Protein 1G5T (pdb70)

CATH classification: 3.40.50.300

B-factor: mean 34.0, std 20.16, range [6.76, 100.0]

Foldseek 3Di:
DFAFEEEEAAPAPCFVVVLLVVVVVCLVVVAAEEEEAADDDPDDDPSCVVCVVSVYHYQYQDPVADLDPVCLVVNLVSSVVSVVVVLVLQADLRHQEYEYHQVQVCVVSVSDDVVVVVVSNVPGHGNYYYYYYHYPHDPVVVVRGDYYDYRYPPDDD

Nearest PDB structures (foldseek):
  1g5r-assembly1_A  TM=1.005E+00  e=3.017E-32  Salmonella enterica subsp. enterica serovar Typhimurium
  1g64-assembly1_B  TM=9.969E-01  e=6.965E-29  Salmonella enterica subsp. enterica serovar Typhimurium
  4hut-assembly1_B  TM=9.579E-01  e=4.907E-28  Salmonella enterica subsp. enterica serovar Typhimurium str. LT2
  4uxj-assembly2_E-3  TM=5.992E-01  e=1.569E-03  Leishmania major
  2b8t-assembly1_A  TM=5.884E-01  e=4.445E-03  Ureaplasma parvum

Secondary structure (DSSP, 8-state):
----EEEEESSSS-HHHHHHHHHHHHHHTT--EEEEESS--SS--HHHHHHGGGT-EEEE--TT----GGGHHHHHHHHHHHHHHHHHHTT-TT-SEEEEETHHHHHHTTSS-HHHHHHHHHTS-TT-EEEEE-SS--HHHHHH-SEEEE---S---

Organism: Salmonella typhimurium (strain LT2 / SGSC1412 / ATCC 700720) (NCBI:txid99287)

Radius of gyration: 14.84 Å; Cα contacts (8 Å, |Δi|>4): 292; chains: 1; bounding box: 34×36×36 Å

Structure (mmCIF, N/CA/C/O backbone):
data_1G5T
#
_entry.id   1G5T
#
_cell.length_a   49.500
_cell.length_b   49.500
_cell.length_c   249.700
_cell.angle_alpha   90.00
_cell.angle_beta   90.00
_cell.angle_gamma   120.00
#
_symmetry.space_group_name_H-M   'P 65 2 2'
#
loop_
_entity.id
_entity.type
_entity.pdbx_description
1 polymer 'COB(I)ALAMIN ADENOSYLTRANSFERASE'
2 non-polymer 'MAGNESIUM ION'
3 non-polymer "ADENOSINE-5'-TRIPHOSPHATE"
4 water water
#
loop_
_atom_site.group_PDB
_atom_site.id
_atom_site.type_symbol
_atom_site.label_atom_id
_atom_site.label_alt_id
_atom_site.label_comp_id
_atom_site.label_asym_id
_atom_site.label_entity_id
_atom_site.label_seq_id
_atom_site.pdbx_PDB_ins_code
_atom_site.Cartn_x
_atom_site.Cartn_y
_atom_site.Cartn_z
_atom_site.occupancy
_atom_site.B_iso_or_equiv
_atom_site.auth_seq_id
_atom_site.auth_comp_id
_atom_site.auth_asym_id
_atom_site.auth_atom_id
_atom_site.pdbx_PDB_model_num
ATOM 1 N N . GLU A 1 27 ? 21.905 3.255 21.337 1.00 67.17 27 GLU A N 1
ATOM 2 C CA . GLU A 1 27 ? 23.292 3.187 20.902 1.00 51.14 27 GLU A CA 1
ATOM 3 C C . GLU A 1 27 ? 23.849 4.570 20.659 1.00 25.22 27 GLU A C 1
ATOM 4 O O . GLU A 1 27 ? 23.103 5.541 20.492 1.00 64.36 27 GLU A O 1
ATOM 10 N N . ARG A 1 28 ? 25.174 4.684 20.669 1.00 36.10 28 ARG A N 1
ATOM 11 C CA . ARG A 1 28 ? 25.758 5.985 20.433 1.00 40.55 28 ARG A CA 1
ATOM 12 C C . ARG A 1 28 ? 25.896 6.104 18.917 1.00 34.33 28 ARG A C 1
ATOM 13 O O . ARG A 1 28 ? 26.354 5.160 18.259 1.00 26.55 28 ARG A O 1
ATOM 21 N N . GLY A 1 29 ? 25.481 7.235 18.376 1.00 24.74 29 GLY A N 1
ATOM 22 C CA . GLY A 1 29 ? 25.587 7.435 16.948 1.00 23.66 29 GLY A CA 1
ATOM 23 C C . GLY A 1 29 ? 27.047 7.633 16.573 1.00 23.96 29 GLY A C 1
ATOM 24 O O . GLY A 1 29 ? 27.808 8.213 17.300 1.00 22.83 29 GLY A O 1
ATOM 25 N N . ILE A 1 30 ? 27.459 7.140 15.428 1.00 19.79 30 ILE A N 1
ATOM 26 C CA . ILE A 1 30 ? 28.839 7.325 15.013 1.00 19.28 30 ILE A CA 1
ATOM 27 C C . ILE A 1 30 ? 28.832 8.005 13.649 1.00 21.56 30 ILE A C 1
ATOM 28 O O . ILE A 1 30 ? 27.780 8.212 13.043 1.00 24.36 30 ILE A O 1
ATOM 33 N N . ILE A 1 31 ? 30.029 8.327 13.220 1.00 16.87 31 ILE A N 1
ATOM 34 C CA . ILE A 1 31 ? 30.279 8.961 11.918 1.00 14.23 31 ILE A CA 1
ATOM 35 C C . ILE A 1 31 ? 31.072 7.965 11.090 1.00 27.38 31 ILE A C 1
ATOM 36 O O . ILE A 1 31 ? 32.192 7.541 11.464 1.00 26.09 31 ILE A O 1
ATOM 41 N N . ILE A 1 32 ? 30.445 7.625 9.961 1.00 27.14 32 ILE A N 1
ATOM 42 C CA . ILE A 1 32 ? 30.959 6.706 8.983 1.00 23.91 32 ILE A CA 1
ATOM 43 C C . ILE A 1 32 ? 31.297 7.485 7.693 1.00 25.38 32 ILE A C 1
ATOM 44 O O . ILE A 1 32 ? 30.495 8.314 7.229 1.00 23.69 32 ILE A O 1
ATOM 49 N N . VAL A 1 33 ? 32.484 7.191 7.141 1.00 20.99 33 VAL A N 1
ATOM 50 C CA . VAL A 1 33 ? 32.978 7.782 5.928 1.00 20.22 33 VAL A CA 1
ATOM 51 C C . VAL A 1 33 ? 33.334 6.730 4.897 1.00 14.74 33 VAL A C 1
ATOM 52 O O . VAL A 1 33 ? 34.160 5.838 5.150 1.00 25.67 33 VAL A O 1
ATOM 56 N N . PHE A 1 34 ? 32.729 6.856 3.708 1.00 28.50 34 PHE A N 1
ATOM 57 C CA . PHE A 1 34 ? 33.013 5.945 2.608 1.00 17.70 34 PHE A CA 1
ATOM 58 C C . PHE A 1 34 ? 33.715 6.833 1.604 1.00 26.74 34 PHE A C 1
ATOM 59 O O . PHE A 1 34 ? 33.086 7.733 1.024 1.00 19.95 34 PHE A O 1
ATOM 67 N N . THR A 1 35 ? 34.998 6.618 1.425 1.00 17.41 35 THR A N 1
ATOM 68 C CA . THR A 1 35 ? 35.799 7.428 0.490 1.00 32.46 35 THR A CA 1
ATOM 69 C C . THR A 1 35 ? 36.594 6.457 -0.364 1.00 33.53 35 THR A C 1
ATOM 70 O O . THR A 1 35 ? 36.296 5.275 -0.332 1.00 20.44 35 THR A O 1
ATOM 74 N N . GLY A 1 36 ? 37.587 6.944 -1.105 1.00 21.39 36 GLY A N 1
ATOM 75 C CA . GLY A 1 36 ? 38.403 6.096 -1.956 1.00 20.49 36 GLY A CA 1
ATOM 76 C C . GLY A 1 36 ? 37.954 6.244 -3.384 1.00 24.55 36 GLY A C 1
ATOM 77 O O . GLY A 1 36 ? 36.849 6.715 -3.617 1.00 25.41 36 GLY A O 1
ATOM 78 N N . ASN A 1 37 ? 38.787 5.849 -4.339 1.00 24.58 37 ASN A N 1
ATOM 79 C CA . ASN A 1 37 ? 38.400 5.961 -5.754 1.00 26.52 37 ASN A CA 1
ATOM 80 C C . ASN A 1 37 ? 37.589 4.792 -6.304 1.00 32.99 37 ASN A C 1
ATOM 81 O O . ASN A 1 37 ? 37.067 4.860 -7.416 1.00 24.41 37 ASN A O 1
ATOM 86 N N . GLY A 1 38 ? 37.476 3.731 -5.515 1.00 27.40 38 GLY A N 1
ATOM 87 C CA . GLY A 1 38 ? 36.727 2.558 -5.931 1.00 32.25 38 GLY A CA 1
ATOM 88 C C . GLY A 1 38 ? 35.221 2.763 -5.885 1.00 27.12 38 GLY A C 1
ATOM 89 O O . GLY A 1 38 ? 34.686 3.603 -5.1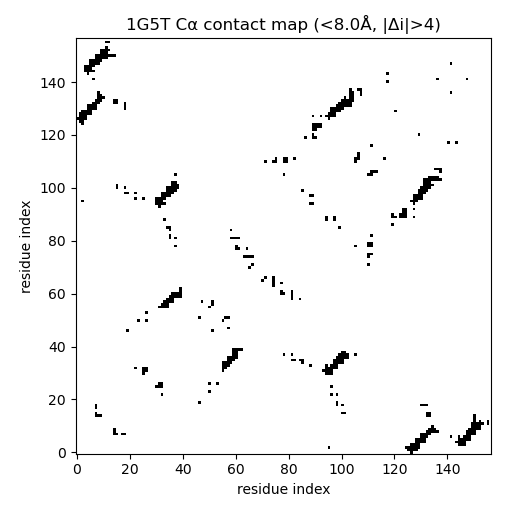29 1.00 25.86 38 GLY A O 1
ATOM 90 N N . LYS A 1 39 ? 34.499 1.984 -6.707 1.00 29.02 39 LYS A N 1
ATOM 91 C CA . LYS A 1 39 ? 33.061 2.138 -6.705 1.00 19.69 39 LYS A CA 1
ATOM 92 C C . LYS A 1 39 ? 32.393 1.500 -5.492 1.00 26.59 39 LYS A C 1
ATOM 93 O O . LYS A 1 39 ? 32.842 0.457 -5.005 1.00 22.55 39 LYS A O 1
ATOM 99 N N . GLY A 1 40 ? 31.302 2.141 -5.026 1.00 20.17 40 GLY A N 1
ATOM 100 C CA . GLY A 1 40 ? 30.550 1.599 -3.895 1.00 21.46 40 GLY A CA 1
ATOM 101 C C . GLY A 1 40 ? 30.335 2.539 -2.733 1.00 28.63 40 GLY A C 1
ATOM 102 O O . GLY A 1 40 ? 29.757 2.138 -1.733 1.00 26.56 40 GLY A O 1
ATOM 103 N N . LYS A 1 41 ? 30.783 3.789 -2.839 1.00 24.04 41 LYS A N 1
ATOM 104 C CA . LYS A 1 41 ? 30.621 4.740 -1.721 1.00 23.13 41 LYS A CA 1
ATOM 105 C C . LYS A 1 41 ? 29.197 5.131 -1.458 1.00 24.47 41 LYS A C 1
ATOM 106 O O . LYS A 1 41 ? 28.690 4.984 -0.346 1.00 17.59 41 LYS A O 1
ATOM 112 N N . THR A 1 42 ? 28.552 5.619 -2.508 1.00 16.02 42 THR A N 1
ATOM 113 C CA . THR A 1 42 ? 27.184 6.044 -2.390 1.00 18.41 42 THR A CA 1
ATOM 114 C C . THR A 1 42 ? 26.327 4.838 -2.144 1.00 29.16 42 THR A C 1
ATOM 115 O O . THR A 1 42 ? 25.336 4.904 -1.382 1.00 19.47 42 THR A O 1
ATOM 119 N N . THR A 1 43 ? 26.703 3.738 -2.810 1.00 20.83 43 THR A N 1
ATOM 120 C CA . THR A 1 43 ? 25.903 2.525 -2.636 1.00 17.56 43 THR A CA 1
ATOM 121 C C . THR A 1 43 ? 26.032 2.019 -1.207 1.00 15.84 43 THR A C 1
ATOM 122 O O . THR A 1 43 ? 25.021 1.592 -0.642 1.00 25.02 43 THR A O 1
ATOM 126 N N . ALA A 1 44 ? 27.246 2.069 -0.631 1.00 14.54 44 ALA A N 1
ATOM 127 C CA . ALA A 1 44 ? 27.359 1.592 0.749 1.00 14.25 44 ALA A CA 1
ATOM 128 C C . ALA A 1 44 ? 26.486 2.417 1.658 1.00 21.88 44 ALA A C 1
ATOM 129 O O . ALA A 1 44 ? 25.752 1.931 2.477 1.00 23.14 44 ALA A O 1
ATOM 131 N N . ALA A 1 45 ? 26.545 3.710 1.486 1.00 20.37 45 ALA A N 1
ATOM 132 C CA . ALA A 1 45 ? 25.731 4.606 2.287 1.00 19.25 45 ALA A CA 1
ATOM 133 C C . ALA A 1 45 ? 24.249 4.319 2.173 1.00 24.15 45 ALA A C 1
ATOM 134 O O . ALA A 1 45 ? 23.495 4.236 3.162 1.00 16.54 45 ALA A O 1
ATOM 136 N N . PHE A 1 46 ? 23.772 4.162 0.944 1.00 13.70 46 PHE A N 1
ATOM 137 C CA . PHE A 1 46 ? 22.357 3.874 0.865 1.00 14.44 46 PHE A CA 1
ATOM 138 C C . PHE A 1 46 ? 22.037 2.422 1.300 1.00 13.50 46 PHE A C 1
ATOM 139 O O . PHE A 1 46 ? 20.895 2.099 1.648 1.00 21.04 46 PHE A O 1
ATOM 147 N N . GLY A 1 47 ? 23.019 1.530 1.291 1.00 20.72 47 GLY A N 1
ATOM 148 C CA . GLY A 1 47 ? 22.690 0.177 1.722 1.00 14.21 47 GLY A CA 1
ATOM 149 C C . GLY A 1 47 ? 22.517 0.309 3.254 1.00 17.04 47 GLY A C 1
ATOM 150 O O . GLY A 1 47 ? 21.706 -0.334 3.932 1.00 15.15 47 GLY A O 1
ATOM 151 N N . THR A 1 48 ? 23.316 1.202 3.825 1.00 17.29 48 THR A N 1
ATOM 152 C CA . THR A 1 48 ? 23.203 1.431 5.293 1.00 25.07 48 THR A CA 1
ATOM 153 C C . THR A 1 48 ? 21.869 2.040 5.693 1.00 14.50 48 THR A C 1
ATOM 154 O O . THR A 1 48 ? 21.257 1.598 6.662 1.00 19.04 48 THR A O 1
ATOM 158 N N . ALA A 1 49 ? 21.437 3.057 4.904 1.00 1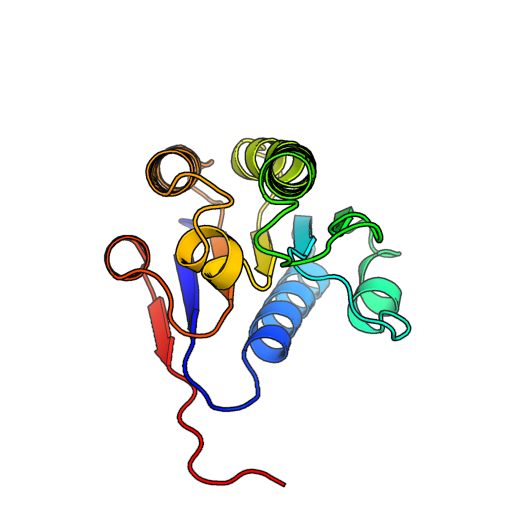7.22 49 ALA A N 1
ATOM 159 C CA . ALA A 1 49 ? 20.169 3.740 5.102 1.00 13.37 49 ALA A CA 1
ATOM 160 C C . ALA A 1 49 ? 19.062 2.742 4.924 1.00 18.77 49 ALA A C 1
ATOM 161 O O . ALA A 1 49 ? 18.101 2.765 5.662 1.00 20.58 49 ALA A O 1
ATOM 163 N N . ALA A 1 50 ? 19.160 1.853 3.926 1.00 15.02 50 ALA A N 1
ATOM 164 C CA . ALA A 1 50 ? 18.097 0.864 3.708 1.00 17.24 50 ALA A CA 1
ATOM 165 C C . ALA A 1 50 ? 17.902 -0.066 4.937 1.00 21.52 50 ALA A C 1
ATOM 166 O O . ALA A 1 50 ? 16.779 -0.375 5.406 1.00 21.30 50 ALA A O 1
ATOM 168 N N . ARG A 1 51 ? 19.050 -0.518 5.457 1.00 18.49 51 ARG A N 1
ATOM 169 C CA . ARG A 1 51 ? 19.118 -1.382 6.623 1.00 26.57 51 ARG A CA 1
ATOM 170 C C . ARG A 1 51 ? 18.369 -0.689 7.783 1.00 26.86 51 ARG A C 1
ATOM 171 O O . ARG A 1 51 ? 17.492 -1.266 8.432 1.00 21.32 51 ARG A O 1
ATOM 179 N N . ALA A 1 52 ? 18.751 0.596 8.015 1.00 23.46 52 ALA A N 1
ATOM 180 C CA . ALA A 1 52 ? 18.181 1.438 9.055 1.00 19.99 52 ALA A CA 1
ATOM 181 C C . ALA A 1 52 ? 16.660 1.557 8.859 1.00 27.73 52 ALA A C 1
ATOM 182 O O . ALA A 1 52 ? 15.840 1.407 9.798 1.00 23.46 52 ALA A O 1
ATOM 184 N N . VAL A 1 53 ? 16.246 1.824 7.589 1.00 19.25 53 VAL A N 1
ATOM 185 C CA . VAL A 1 53 ? 14.828 1.942 7.325 1.00 16.18 53 VAL A CA 1
ATOM 186 C C . VAL A 1 53 ? 14.133 0.603 7.572 1.00 32.61 53 VAL A C 1
ATOM 187 O O . VAL A 1 53 ? 13.053 0.517 8.173 1.00 21.07 53 VAL A O 1
ATOM 191 N N . GLY A 1 54 ? 14.778 -0.459 7.091 1.00 28.52 54 GLY A N 1
ATOM 192 C CA . GLY A 1 54 ? 14.184 -1.771 7.265 1.00 17.42 54 GLY A CA 1
ATOM 193 C C . GLY A 1 54 ? 13.983 -2.064 8.717 1.00 27.29 54 GLY A C 1
ATOM 194 O O . GLY A 1 54 ? 13.117 -2.857 9.047 1.00 32.07 54 GLY A O 1
ATOM 195 N N . HIS A 1 55 ? 14.799 -1.408 9.548 1.00 18.69 55 HIS A N 1
ATOM 196 C CA . HIS A 1 55 ? 14.718 -1.580 11.003 1.00 28.86 55 HIS A CA 1
ATOM 197 C C . HIS A 1 55 ? 13.817 -0.576 11.710 1.00 43.65 55 HIS A C 1
ATOM 198 O O . HIS A 1 55 ? 13.875 -0.504 12.929 1.00 39.61 55 HIS A O 1
ATOM 205 N N . GLY A 1 56 ? 13.004 0.209 11.002 1.00 30.36 56 GLY A N 1
ATOM 206 C CA . GLY A 1 56 ? 12.131 1.159 11.689 1.00 22.00 56 GLY A CA 1
ATOM 207 C C . GLY A 1 56 ? 12.767 2.470 12.164 1.00 32.60 56 GLY A C 1
ATOM 208 O O . GLY A 1 56 ? 12.113 3.259 12.834 1.00 30.24 56 GLY A O 1
ATOM 209 N N . LYS A 1 57 ? 14.022 2.722 11.811 1.00 27.61 57 LYS A N 1
ATOM 210 C CA . LYS A 1 57 ? 14.702 3.946 12.214 1.00 22.14 57 LYS A CA 1
ATOM 211 C C . LYS A 1 57 ? 14.334 5.099 11.304 1.00 34.71 57 LYS A C 1
ATOM 212 O O . LYS A 1 57 ? 13.852 4.803 10.215 1.00 21.58 57 LYS A O 1
ATOM 218 N N . ASN A 1 58 ? 14.554 6.380 11.721 1.00 16.82 58 ASN A N 1
ATOM 219 C CA . ASN A 1 58 ? 14.251 7.559 10.881 1.00 15.93 58 ASN A CA 1
ATOM 220 C C . ASN A 1 58 ? 15.555 8.038 10.267 1.00 20.17 58 ASN A C 1
ATOM 221 O O . ASN A 1 58 ? 16.564 8.166 10.969 1.00 26.34 58 ASN A O 1
ATOM 226 N N . VAL A 1 59 ? 15.534 8.275 8.945 1.00 21.73 59 VAL A N 1
ATOM 227 C CA . VAL A 1 59 ? 16.716 8.680 8.183 1.00 22.05 59 VAL A CA 1
ATOM 228 C C . VAL A 1 59 ? 16.413 9.879 7.335 1.00 16.95 59 VAL A C 1
ATOM 229 O O . VAL A 1 59 ? 15.294 10.044 6.856 1.00 23.41 59 VAL A O 1
ATOM 233 N N . GLY A 1 60 ? 17.427 10.689 7.135 1.00 13.88 60 GLY A N 1
ATOM 234 C CA . GLY A 1 60 ? 17.254 11.866 6.307 1.00 10.44 60 GLY A CA 1
ATOM 235 C C . GLY A 1 60 ? 18.463 11.869 5.373 1.00 17.72 60 GLY A C 1
ATOM 236 O O . GLY A 1 60 ? 19.585 11.426 5.753 1.00 17.86 60 GLY A O 1
ATOM 237 N N . VAL A 1 61 ? 18.250 12.364 4.149 1.00 18.38 61 VAL A N 1
ATOM 238 C CA . VAL A 1 61 ? 19.357 12.379 3.192 1.00 18.83 61 VAL A CA 1
ATOM 239 C C . VAL A 1 61 ? 19.535 13.691 2.437 1.00 17.71 61 VAL A C 1
ATOM 240 O O . VAL A 1 61 ? 18.587 14.359 2.006 1.00 34.56 61 VAL A O 1
ATOM 244 N N . VAL A 1 62 ? 20.786 14.003 2.266 1.00 21.77 62 VAL A N 1
ATOM 245 C CA . VAL A 1 62 ? 21.192 15.151 1.527 1.00 17.57 62 VAL A CA 1
ATOM 246 C C . VAL A 1 62 ? 22.194 14.658 0.455 1.00 20.48 62 VAL A C 1
ATOM 247 O O . VAL A 1 62 ? 23.207 14.003 0.761 1.00 18.83 62 VAL A O 1
ATOM 251 N N . GLN A 1 63 ? 21.896 14.969 -0.821 1.00 22.71 63 GLN A N 1
ATOM 252 C CA . GLN A 1 63 ? 22.755 14.626 -1.944 1.00 15.64 63 GLN A CA 1
ATOM 253 C C . GLN A 1 63 ? 23.269 15.957 -2.523 1.00 12.80 63 GLN A C 1
ATOM 254 O O . GLN A 1 63 ? 22.510 16.762 -3.076 1.00 20.05 63 GLN A O 1
ATOM 260 N N . PHE A 1 64 ? 24.569 16.166 -2.331 1.00 19.13 64 PHE A N 1
ATOM 261 C CA . PHE A 1 64 ? 25.287 17.348 -2.759 1.00 18.41 64 PHE A CA 1
ATOM 262 C C . PHE A 1 64 ? 25.548 17.438 -4.231 1.00 40.58 64 PHE A C 1
ATOM 263 O O . PHE A 1 64 ? 26.013 18.468 -4.678 1.00 20.87 64 PHE A O 1
ATOM 271 N N . ILE A 1 65 ? 25.249 16.362 -4.962 1.00 26.31 65 ILE A N 1
ATOM 272 C CA . ILE A 1 65 ? 25.446 16.348 -6.373 1.00 23.89 65 ILE A CA 1
ATOM 273 C C . ILE A 1 65 ? 24.234 15.764 -7.014 1.00 21.42 65 ILE A C 1
ATOM 274 O O . ILE A 1 65 ? 23.796 14.681 -6.636 1.00 26.36 65 ILE A O 1
ATOM 279 N N . LYS A 1 66 ? 23.712 16.533 -7.970 1.00 27.66 66 LYS A N 1
ATOM 280 C CA . LYS A 1 66 ? 22.522 16.157 -8.733 1.00 48.57 66 LYS A CA 1
ATOM 281 C C . LYS A 1 66 ? 22.894 15.320 -9.963 1.00 25.34 66 LYS A C 1
ATOM 282 O O . LYS A 1 66 ? 23.752 15.736 -10.733 1.00 38.51 66 LYS A O 1
ATOM 288 N N . GLY A 1 67 ? 22.280 14.144 -10.140 1.00 42.60 67 GLY A N 1
ATOM 289 C CA . GLY A 1 67 ? 22.581 13.291 -11.293 1.00 39.31 67 GLY A CA 1
ATOM 290 C C . GLY A 1 67 ? 21.649 13.570 -12.469 1.00 57.54 67 GLY A C 1
ATOM 291 O O . GLY A 1 67 ? 20.537 14.072 -12.305 1.00 53.17 67 GLY A O 1
ATOM 292 N N . THR A 1 68 ? 22.054 13.259 -13.688 1.00 100.00 68 THR A N 1
ATOM 293 C CA . THR A 1 68 ? 21.115 13.537 -14.759 1.00 59.01 68 THR A CA 1
ATOM 294 C C . THR A 1 68 ? 20.120 12.402 -14.811 1.00 76.33 68 THR A C 1
ATOM 295 O O . THR A 1 68 ? 19.134 12.452 -15.544 1.00 100.00 68 THR A O 1
ATOM 299 N N . TRP A 1 69 ? 20.377 11.359 -14.043 1.00 61.71 69 TRP A N 1
ATOM 300 C CA . TRP A 1 69 ? 19.464 10.255 -14.103 1.00 69.30 69 TRP A CA 1
ATOM 301 C C . TRP A 1 69 ? 18.442 10.150 -12.984 1.00 56.83 69 TRP A C 1
ATOM 302 O O . TRP A 1 69 ? 18.615 10.756 -11.925 1.00 100.00 69 TRP A O 1
ATOM 313 N N . PRO A 1 70 ? 17.375 9.359 -13.252 1.00 70.49 70 PRO A N 1
ATOM 314 C CA . PRO A 1 70 ? 16.279 9.086 -12.311 1.00 55.22 70 PRO A CA 1
ATOM 315 C C . PRO A 1 70 ? 16.894 8.444 -11.045 1.00 43.06 70 PRO A C 1
ATOM 316 O O . PRO A 1 70 ? 17.744 7.543 -11.139 1.00 33.40 70 PRO A O 1
ATOM 320 N N . ASN A 1 71 ? 16.477 8.921 -9.861 1.00 41.82 71 ASN A N 1
ATOM 321 C CA . ASN A 1 71 ? 16.957 8.488 -8.541 1.00 29.03 71 ASN A CA 1
ATOM 322 C C . ASN A 1 71 ? 16.319 7.237 -7.966 1.00 12.03 71 ASN A C 1
ATOM 323 O O . ASN A 1 71 ? 15.270 7.288 -7.322 1.00 24.29 71 ASN A O 1
ATOM 328 N N . GLY A 1 72 ? 16.975 6.104 -8.242 1.00 22.67 72 GLY A N 1
ATOM 329 C CA . GLY A 1 72 ? 16.482 4.829 -7.788 1.00 24.34 72 GLY A CA 1
ATOM 330 C C . GLY A 1 72 ? 16.361 4.769 -6.267 1.00 17.73 72 GLY A C 1
ATOM 331 O O . GLY A 1 72 ? 15.325 4.363 -5.733 1.00 23.63 72 GLY A O 1
ATOM 332 N N . GLU A 1 73 ? 17.447 5.166 -5.583 1.00 21.56 73 GLU A N 1
ATOM 333 C CA . GLU A 1 73 ? 17.497 5.174 -4.095 1.00 22.32 73 GLU A CA 1
ATOM 334 C C . GLU A 1 73 ? 16.351 5.963 -3.563 1.00 16.44 73 GLU A C 1
ATOM 335 O O . GLU A 1 73 ? 15.592 5.516 -2.696 1.00 32.91 73 GLU A O 1
ATOM 341 N N . ARG A 1 74 ? 16.217 7.164 -4.117 1.00 20.12 74 ARG A N 1
ATOM 342 C CA . ARG A 1 74 ? 15.140 8.007 -3.685 1.00 15.28 74 ARG A CA 1
ATOM 343 C C . ARG A 1 74 ? 13.780 7.360 -3.979 1.00 21.34 74 ARG A C 1
ATOM 344 O O . ARG A 1 74 ? 12.847 7.371 -3.151 1.00 22.77 74 ARG A O 1
ATOM 352 N N . ASN A 1 75 ? 13.670 6.763 -5.175 1.00 21.56 75 ASN A N 1
ATOM 353 C CA . ASN A 1 75 ? 12.420 6.112 -5.508 1.00 19.13 75 ASN A CA 1
ATOM 354 C C . ASN A 1 75 ? 12.049 5.068 -4.489 1.00 21.38 75 ASN A C 1
ATOM 355 O O . ASN A 1 75 ? 10.866 4.875 -4.074 1.00 28.03 75 ASN A O 1
ATOM 360 N N . LEU A 1 76 ? 13.077 4.372 -4.087 1.00 15.28 76 LEU A N 1
ATOM 361 C CA . LEU A 1 76 ? 12.834 3.323 -3.100 1.00 24.08 76 LEU A CA 1
ATOM 362 C C . LEU A 1 76 ? 12.506 3.785 -1.649 1.00 35.32 76 LEU A C 1
ATOM 363 O O . LEU A 1 76 ? 11.507 3.388 -1.004 1.00 28.88 76 LEU A O 1
ATOM 368 N N . LEU A 1 77 ? 13.396 4.627 -1.139 1.00 24.20 77 LEU A N 1
ATOM 369 C CA . LEU A 1 77 ? 13.338 5.149 0.202 1.00 18.52 77 LEU A CA 1
ATOM 370 C C . LEU A 1 77 ? 12.350 6.220 0.504 1.00 31.58 77 LEU A C 1
ATOM 371 O O . LEU A 1 77 ? 11.652 6.110 1.521 1.00 26.74 77 LEU A O 1
ATOM 376 N N . GLU A 1 78 ? 12.329 7.227 -0.377 1.00 25.68 78 GLU A N 1
ATOM 377 C CA . GLU A 1 78 ? 11.435 8.354 -0.182 1.00 25.17 78 GLU A CA 1
ATOM 378 C C . GLU A 1 78 ? 10.027 7.986 0.290 1.00 21.44 78 GLU A C 1
ATOM 379 O O . GLU A 1 78 ? 9.542 8.522 1.280 1.00 20.68 78 GLU A O 1
ATOM 385 N N . PRO A 1 79 ? 9.371 7.039 -0.378 1.00 21.59 79 PRO A N 1
ATOM 386 C CA . PRO A 1 79 ? 8.040 6.662 0.037 1.00 21.96 79 PRO A CA 1
ATOM 387 C C . PRO A 1 79 ? 7.989 6.052 1.431 1.00 39.39 79 PRO A C 1
ATOM 388 O O . PRO A 1 79 ? 6.933 5.813 1.979 1.00 30.59 79 PRO A O 1
ATOM 392 N N . HIS A 1 80 ? 9.139 5.808 2.035 1.00 23.96 80 HIS A N 1
ATOM 393 C CA . HIS A 1 80 ? 9.091 5.265 3.372 1.00 17.46 80 HIS A CA 1
ATOM 394 C C . HIS A 1 80 ? 9.166 6.387 4.352 1.00 38.95 80 HIS A C 1
ATOM 395 O O . HIS A 1 80 ? 9.338 6.151 5.509 1.00 38.02 80 HIS A O 1
ATOM 402 N N . GLY A 1 81 ? 9.062 7.606 3.897 1.00 30.25 81 GLY A N 1
ATOM 403 C CA . GLY A 1 81 ? 9.126 8.711 4.804 1.00 17.31 81 GLY A CA 1
ATOM 404 C C . GLY A 1 81 ? 10.521 9.241 4.899 1.00 25.34 81 GLY A C 1
ATOM 405 O O . GLY A 1 81 ? 10.810 10.061 5.754 1.00 32.15 81 GLY A O 1
ATOM 406 N N . VAL A 1 82 ? 11.425 8.798 4.036 1.00 20.11 82 VAL A N 1
ATOM 407 C CA . VAL A 1 82 ? 12.757 9.350 4.192 1.00 12.58 82 VAL A CA 1
ATOM 408 C C . VAL A 1 82 ? 12.948 10.695 3.552 1.00 23.65 82 VAL A C 1
ATOM 409 O O . VAL A 1 82 ? 12.797 10.827 2.351 1.00 19.48 82 VAL A O 1
ATOM 413 N N . GLU A 1 83 ? 13.313 11.703 4.301 1.00 17.40 83 GLU A N 1
ATOM 414 C CA . GLU A 1 83 ? 13.497 12.954 3.623 1.00 18.88 83 GLU A CA 1
ATOM 415 C C . GLU A 1 83 ? 14.767 13.003 2.735 1.00 21.02 83 GLU A C 1
ATOM 416 O O . GLU A 1 83 ? 15.883 12.627 3.127 1.00 22.03 83 GLU A O 1
ATOM 422 N N . PHE A 1 84 ? 14.605 13.524 1.487 1.00 20.09 84 PHE A N 1
ATOM 423 C CA . PHE A 1 84 ? 15.705 13.666 0.552 1.00 16.11 84 PHE A CA 1
ATOM 424 C C . PHE A 1 84 ? 15.838 15.135 0.201 1.00 23.91 84 PHE A C 1
ATOM 425 O O . PHE A 1 84 ? 14.804 15.781 -0.086 1.00 23.26 84 PHE A O 1
ATOM 433 N N . GLN A 1 85 ? 17.064 15.622 0.204 1.00 28.15 85 GLN A N 1
ATOM 434 C CA . GLN A 1 85 ? 17.382 17.012 -0.132 1.00 32.90 85 GLN A CA 1
ATOM 435 C C . GLN A 1 85 ? 18.465 16.941 -1.204 1.00 25.32 85 GLN A C 1
ATOM 436 O O . GLN A 1 85 ? 19.557 16.473 -0.941 1.00 26.31 85 GLN A O 1
ATOM 442 N N . VAL A 1 86 ? 18.161 17.376 -2.415 1.00 18.14 86 VAL A N 1
ATOM 443 C CA . VAL A 1 86 ? 19.134 17.327 -3.520 1.00 23.55 86 VAL A CA 1
ATOM 444 C C . VAL A 1 86 ? 19.599 18.701 -3.968 1.00 27.42 86 VAL A C 1
ATOM 445 O O . VAL A 1 86 ? 18.833 19.616 -3.982 1.00 19.05 86 VAL A O 1
ATOM 449 N N . MET A 1 87 ? 20.856 18.849 -4.339 1.00 20.86 87 MET A N 1
ATOM 450 C CA . MET A 1 87 ? 21.386 20.129 -4.812 1.00 31.58 87 MET A CA 1
ATOM 451 C C . MET A 1 87 ? 20.500 20.650 -5.976 1.00 29.03 87 MET A C 1
ATOM 452 O O . MET A 1 87 ? 19.948 19.852 -6.736 1.00 19.43 87 MET A O 1
ATOM 457 N N . ALA A 1 88 ? 20.348 21.979 -6.127 1.00 24.35 88 ALA A N 1
ATOM 458 C CA . ALA A 1 88 ? 19.523 22.524 -7.225 1.00 28.37 88 ALA A CA 1
ATOM 459 C C . ALA A 1 88 ? 20.165 22.174 -8.569 1.00 23.08 88 ALA A C 1
ATOM 460 O O . ALA A 1 88 ? 21.381 22.011 -8.672 1.00 20.36 88 ALA A O 1
ATOM 462 N N . THR A 1 89 ? 19.334 22.068 -9.590 1.00 28.48 89 THR A N 1
ATOM 463 C CA . THR A 1 89 ? 19.783 21.759 -10.950 1.00 28.59 89 THR A CA 1
ATOM 464 C C . THR A 1 89 ? 20.767 22.810 -11.492 1.00 23.78 89 THR A C 1
ATOM 465 O O . THR A 1 89 ? 21.634 22.549 -12.318 1.00 46.87 89 THR A O 1
ATOM 469 N N . GLY A 1 90 ? 20.624 24.045 -11.033 1.00 28.88 90 GLY A N 1
ATOM 470 C CA . GLY A 1 90 ? 21.511 25.101 -11.507 1.00 100.00 90 GLY A CA 1
ATOM 471 C C . GLY A 1 90 ? 23.027 24.893 -11.375 1.00 100.00 90 GLY A C 1
ATOM 472 O O . GLY A 1 90 ? 23.778 25.454 -12.191 1.00 100.00 90 GLY A O 1
ATOM 473 N N . PHE A 1 91 ? 23.451 24.120 -10.352 1.00 78.38 91 PHE A N 1
ATOM 474 C CA . PHE A 1 91 ? 24.860 23.826 -10.060 1.00 52.73 91 PHE A CA 1
ATOM 475 C C . PHE A 1 91 ? 25.760 23.724 -11.287 1.00 52.74 91 PHE A C 1
ATOM 476 O O . PHE A 1 91 ? 25.563 22.850 -12.132 1.00 73.92 91 PHE A O 1
ATOM 484 N N . THR A 1 92 ? 26.750 24.655 -11.355 1.00 40.86 92 THR A N 1
ATOM 485 C CA . THR A 1 92 ? 27.698 24.757 -12.460 1.00 35.64 92 THR A CA 1
ATOM 486 C C . THR A 1 92 ? 29.135 24.268 -12.328 1.00 53.16 92 THR A C 1
ATOM 487 O O . THR A 1 92 ? 29.679 23.743 -13.294 1.00 46.50 92 THR A O 1
ATOM 491 N N . TRP A 1 93 ? 29.767 24.446 -11.171 1.0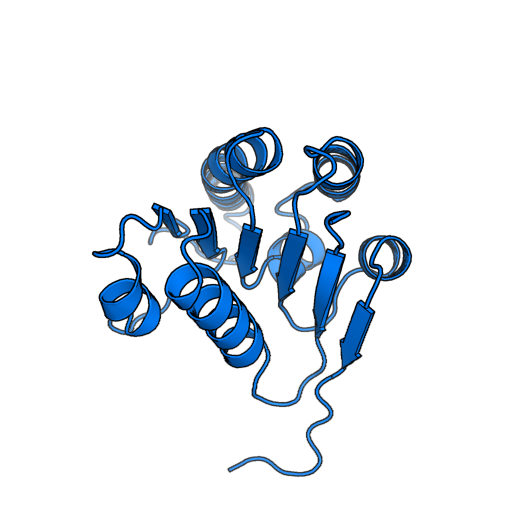0 34.33 93 TRP A N 1
ATOM 492 C CA . TRP A 1 93 ? 31.158 24.052 -10.945 1.00 38.71 93 TRP A CA 1
ATOM 493 C C . TRP A 1 93 ? 32.068 24.989 -11.671 1.00 32.59 93 TRP A C 1
ATOM 494 O O . TRP A 1 93 ? 33.299 24.838 -11.580 1.00 44.20 93 TRP A O 1
ATOM 505 N N . GLU A 1 94 ? 31.437 25.948 -12.375 1.00 29.52 94 GLU A N 1
ATOM 506 C CA . GLU A 1 94 ? 32.233 26.900 -13.119 1.00 41.82 94 GLU A CA 1
ATOM 507 C C . GLU A 1 94 ? 32.857 27.923 -12.214 1.00 31.94 94 GLU A C 1
ATOM 508 O O . GLU A 1 94 ? 32.184 28.525 -11.361 1.00 49.60 94 GLU A O 1
ATOM 514 N N . THR A 1 95 ? 34.141 28.123 -12.410 1.00 24.46 95 THR A N 1
ATOM 515 C CA . THR A 1 95 ? 34.918 29.090 -11.639 1.00 29.99 95 THR A CA 1
ATOM 516 C C . THR A 1 95 ? 34.265 30.508 -11.576 1.00 34.43 95 THR A C 1
ATOM 517 O O . THR A 1 95 ? 34.293 31.241 -10.594 1.00 36.47 95 THR A O 1
ATOM 521 N N . GLN A 1 96 ? 33.662 30.927 -12.684 1.00 32.48 96 GLN A N 1
ATOM 522 C CA . GLN A 1 96 ? 33.009 32.217 -12.791 1.00 57.43 96 GLN A CA 1
ATOM 523 C C . GLN A 1 96 ? 31.752 32.326 -11.945 1.00 33.97 96 GLN A C 1
ATOM 524 O O . GLN A 1 96 ? 31.397 33.403 -11.513 1.00 65.70 96 GLN A O 1
ATOM 530 N N . ASN A 1 97 ? 31.098 31.209 -11.711 1.00 25.28 97 ASN A N 1
ATOM 531 C CA . ASN A 1 97 ? 29.879 31.164 -10.954 1.00 31.93 97 ASN A CA 1
ATOM 532 C C . ASN A 1 97 ? 29.942 30.780 -9.480 1.00 33.22 97 ASN A C 1
ATOM 533 O O . ASN A 1 97 ? 28.925 30.451 -8.863 1.00 33.24 97 ASN A O 1
ATOM 538 N N . ARG A 1 98 ? 31.123 30.831 -8.903 1.00 31.64 98 ARG A N 1
ATOM 539 C CA . ARG A 1 98 ? 31.242 30.469 -7.498 1.00 22.98 98 ARG A CA 1
ATOM 540 C C . ARG A 1 98 ? 30.289 31.167 -6.566 1.00 35.22 98 ARG A C 1
ATOM 541 O O . ARG A 1 98 ? 29.856 30.574 -5.586 1.00 35.77 98 ARG A O 1
ATOM 549 N N . GLU A 1 99 ? 29.944 32.410 -6.837 1.00 25.01 99 GLU A N 1
ATOM 550 C CA . GLU A 1 99 ? 29.048 33.034 -5.900 1.00 36.51 99 GLU A CA 1
ATOM 551 C C . GLU A 1 99 ? 27.690 32.411 -5.857 1.00 32.15 99 GLU A C 1
ATOM 552 O O . GLU A 1 99 ? 27.140 32.174 -4.750 1.00 26.58 99 GLU A O 1
ATOM 558 N N . ALA A 1 100 ? 27.169 32.179 -7.070 1.00 25.74 100 ALA A N 1
ATOM 559 C CA . ALA A 1 100 ? 25.847 31.602 -7.205 1.00 22.39 100 ALA A CA 1
ATOM 560 C C . ALA A 1 100 ? 25.831 30.147 -6.745 1.00 30.54 100 ALA A C 1
ATOM 561 O O . ALA A 1 100 ? 24.877 29.695 -6.106 1.00 25.47 100 ALA A O 1
ATOM 563 N N . ASP A 1 101 ? 26.915 29.430 -7.075 1.00 20.70 101 ASP A N 1
ATOM 564 C CA . ASP A 1 101 ? 27.040 28.024 -6.712 1.00 26.30 101 ASP A CA 1
ATOM 565 C C . ASP A 1 101 ? 27.168 27.815 -5.218 1.00 39.63 101 ASP A C 1
ATOM 566 O O . ASP A 1 101 ? 26.608 26.918 -4.569 1.00 27.55 101 ASP A O 1
ATOM 571 N N . THR A 1 102 ? 27.932 28.674 -4.630 1.00 27.29 102 THR A N 1
ATOM 572 C CA . THR A 1 102 ? 28.087 28.553 -3.205 1.00 24.37 102 THR A CA 1
ATOM 573 C C . THR A 1 102 ? 26.771 28.862 -2.501 1.00 22.34 102 THR A C 1
ATOM 574 O O . THR A 1 102 ? 26.445 28.361 -1.421 1.00 37.50 102 THR A O 1
ATOM 578 N N . ALA A 1 103 ? 25.987 29.732 -3.107 1.00 20.13 103 ALA A N 1
ATOM 579 C CA . ALA A 1 103 ? 24.749 30.049 -2.483 1.00 18.96 103 ALA A CA 1
ATOM 580 C C . ALA A 1 103 ? 23.863 28.823 -2.520 1.00 30.98 103 ALA A C 1
ATOM 581 O O . ALA A 1 103 ? 23.200 28.463 -1.547 1.00 30.92 103 ALA A O 1
ATOM 583 N N . ALA A 1 104 ? 23.840 28.139 -3.668 1.00 27.29 104 ALA A N 1
ATOM 584 C CA . ALA A 1 104 ? 22.995 26.951 -3.755 1.00 20.10 104 ALA A CA 1
ATOM 585 C C . ALA A 1 104 ? 23.472 25.870 -2.806 1.00 20.16 104 ALA A C 1
ATOM 586 O O . ALA A 1 104 ? 22.672 25.175 -2.202 1.00 22.34 104 ALA A O 1
ATOM 588 N N . CYS A 1 105 ? 24.800 25.755 -2.717 1.00 17.94 105 CYS A N 1
ATOM 589 C CA . CYS A 1 105 ? 25.351 24.764 -1.825 1.00 14.99 105 CYS A CA 1
ATOM 590 C C . CYS A 1 105 ? 24.868 25.063 -0.369 1.00 26.10 105 CYS A C 1
ATOM 591 O O . CYS A 1 105 ? 24.419 24.234 0.418 1.00 22.16 105 CYS A O 1
ATOM 594 N N . MET A 1 106 ? 24.966 26.310 0.002 1.00 23.58 106 MET A N 1
ATOM 595 C CA . MET A 1 106 ? 24.584 26.757 1.307 1.00 15.55 106 MET A CA 1
ATOM 596 C C . MET A 1 106 ? 23.123 26.526 1.524 1.00 24.88 106 MET A C 1
ATOM 597 O O . MET A 1 106 ? 22.713 26.179 2.622 1.00 19.88 106 MET A O 1
ATOM 602 N N . ALA A 1 107 ? 22.320 26.698 0.495 1.00 19.96 107 ALA A N 1
ATOM 603 C CA . ALA A 1 107 ? 20.897 26.463 0.679 1.00 25.76 107 ALA A CA 1
ATOM 604 C C . ALA A 1 107 ? 20.582 25.003 1.010 1.00 31.91 107 ALA A C 1
ATOM 605 O O . ALA A 1 107 ? 19.755 24.671 1.893 1.00 26.12 107 ALA A O 1
ATOM 607 N N . VAL A 1 108 ? 21.243 24.116 0.273 1.00 21.86 108 VAL A N 1
ATOM 608 C CA . VAL A 1 108 ? 20.972 22.707 0.523 1.00 16.19 108 VAL A CA 1
ATOM 609 C C . VAL A 1 108 ? 21.472 22.248 1.915 1.00 24.88 108 VAL A C 1
ATOM 610 O O . VAL A 1 108 ? 20.825 21.459 2.602 1.00 25.65 108 VAL A O 1
ATOM 614 N N . TRP A 1 109 ? 22.630 22.764 2.324 1.00 22.43 109 TRP A N 1
ATOM 615 C CA . TRP A 1 109 ? 23.312 22.511 3.588 1.00 20.50 109 TRP A CA 1
ATOM 616 C C . TRP A 1 109 ? 22.470 22.945 4.791 1.00 26.89 109 TRP A C 1
ATOM 617 O O . TRP A 1 109 ? 22.563 22.408 5.893 1.00 28.23 109 TRP A O 1
ATOM 628 N N . GLN A 1 110 ? 21.644 23.939 4.562 1.00 28.89 110 GLN A N 1
ATOM 629 C CA . GLN A 1 110 ? 20.777 24.453 5.567 1.00 24.26 110 GLN A CA 1
ATOM 630 C C . GLN A 1 110 ? 19.916 23.269 5.964 1.00 26.42 110 GLN A C 1
ATOM 631 O O . GLN A 1 110 ? 19.673 23.011 7.135 1.00 22.72 110 GLN A O 1
ATOM 642 N N . HIS A 1 111 ? 19.449 22.523 4.979 1.00 21.21 111 HIS A N 1
ATOM 643 C CA . HIS A 1 111 ? 18.629 21.378 5.313 1.00 17.63 111 HIS A CA 1
ATOM 644 C C . HIS A 1 111 ? 19.397 20.324 6.095 1.00 20.03 111 HIS A C 1
ATOM 645 O O . HIS A 1 111 ? 18.852 19.664 6.985 1.00 22.89 111 HIS A O 1
ATOM 652 N N . GLY A 1 112 ? 20.672 20.171 5.746 1.00 19.26 112 GLY A N 1
ATOM 653 C CA . GLY A 1 112 ? 21.512 19.203 6.390 1.00 20.43 112 GLY A CA 1
ATOM 654 C C . GLY A 1 112 ? 21.743 19.531 7.815 1.00 29.86 112 GLY A C 1
ATOM 655 O O . GLY A 1 112 ? 21.709 18.623 8.642 1.00 19.98 112 GLY A O 1
ATOM 656 N N . LYS A 1 113 ? 21.978 20.829 8.064 1.00 20.15 113 LYS A N 1
ATOM 657 C CA . LYS A 1 113 ? 22.234 21.277 9.422 1.00 17.91 113 LYS A CA 1
ATOM 658 C C . LYS A 1 113 ? 21.025 20.983 10.304 1.00 14.74 113 LYS A C 1
ATOM 659 O O . LYS A 1 113 ? 21.119 20.599 11.454 1.00 20.98 113 LYS A O 1
ATOM 665 N N . ARG A 1 114 ? 19.863 21.146 9.698 1.00 23.91 114 ARG A N 1
ATOM 666 C CA . ARG A 1 114 ? 18.619 20.890 10.381 1.00 16.02 114 ARG A CA 1
ATOM 667 C C . ARG A 1 114 ? 18.492 19.417 10.739 1.00 41.50 114 ARG A C 1
ATOM 668 O O . ARG A 1 114 ? 18.088 19.047 11.837 1.00 29.25 114 ARG A O 1
ATOM 676 N N . MET A 1 115 ? 18.856 18.561 9.807 1.00 23.43 115 MET A N 1
ATOM 677 C CA . MET A 1 115 ? 18.776 17.142 10.065 1.00 31.72 115 MET A CA 1
ATOM 678 C C . MET A 1 115 ? 19.801 16.752 11.142 1.00 31.68 115 MET A C 1
ATOM 679 O O . MET A 1 115 ? 19.591 15.917 12.019 1.00 25.28 115 MET A O 1
ATOM 684 N N . LEU A 1 116 ? 20.960 17.376 11.076 1.00 17.25 116 LEU A N 1
ATOM 685 C CA . LEU A 1 116 ? 22.019 17.095 12.022 1.00 15.23 116 LEU A CA 1
ATOM 686 C C . LEU A 1 116 ? 21.714 17.611 13.421 1.00 29.67 116 LEU A C 1
ATOM 687 O O . LEU A 1 116 ? 22.479 17.407 14.356 1.00 37.01 116 LEU A O 1
ATOM 692 N N . ALA A 1 117 ? 20.584 18.286 13.549 1.00 28.00 117 ALA A N 1
ATOM 693 C CA . ALA A 1 117 ? 20.124 18.838 14.816 1.00 43.85 117 ALA A CA 1
ATOM 694 C C . ALA A 1 117 ? 18.806 18.215 15.255 1.00 28.12 117 ALA A C 1
ATOM 695 O O . ALA A 1 117 ? 18.217 18.574 16.267 1.00 26.48 117 ALA A O 1
ATOM 697 N N . ASP A 1 118 ? 18.313 17.279 14.492 1.00 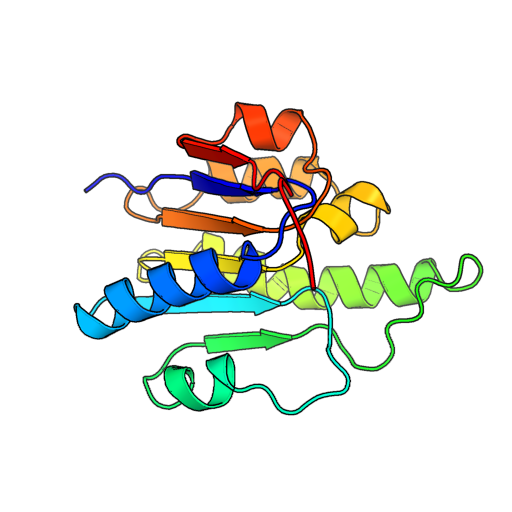21.30 118 ASP A N 1
ATOM 698 C CA . ASP A 1 118 ? 17.058 16.663 14.851 1.00 24.25 118 ASP A CA 1
ATOM 699 C C . ASP A 1 118 ? 17.267 15.403 15.674 1.00 27.55 118 ASP A C 1
ATOM 700 O O . ASP A 1 118 ? 17.760 14.371 15.198 1.00 30.36 118 ASP A O 1
ATOM 705 N N . PRO A 1 119 ? 16.843 15.519 16.918 1.00 31.94 119 PRO A N 1
ATOM 706 C CA . PRO A 1 119 ? 16.939 14.454 17.878 1.00 41.32 119 PRO A CA 1
ATOM 707 C C . PRO A 1 119 ? 16.164 13.240 17.413 1.00 29.71 119 PRO A C 1
ATOM 708 O O . PRO A 1 119 ? 16.474 12.122 17.787 1.00 30.05 119 PRO A O 1
ATOM 712 N N . LEU A 1 120 ? 15.147 13.434 16.582 1.00 23.38 120 LEU A N 1
ATOM 713 C CA . LEU A 1 120 ? 14.409 12.275 16.134 1.00 17.39 120 LEU A CA 1
ATOM 714 C C . LEU A 1 120 ? 14.999 11.574 14.916 1.00 22.57 120 LEU A C 1
ATOM 715 O O . LEU A 1 120 ? 14.463 10.591 14.478 1.00 20.82 120 LEU A O 1
ATOM 720 N N . LEU A 1 121 ? 16.091 12.059 14.356 1.00 22.39 121 LEU A N 1
ATOM 721 C CA . LEU A 1 121 ? 16.661 11.397 13.201 1.00 24.35 121 LEU A CA 1
ATOM 722 C C . LEU A 1 121 ? 17.760 10.483 13.630 1.00 20.43 121 LEU A C 1
ATOM 723 O O . LEU A 1 121 ? 18.761 10.923 14.183 1.00 23.67 121 LEU A O 1
ATOM 728 N N . ASP A 1 122 ? 17.560 9.201 13.367 1.00 17.99 122 ASP A N 1
ATOM 729 C CA . ASP A 1 122 ? 18.552 8.203 13.734 1.00 20.18 122 ASP A CA 1
ATOM 730 C C . ASP A 1 122 ? 19.779 8.235 12.809 1.00 27.87 122 ASP A C 1
ATOM 731 O O . ASP A 1 122 ? 20.916 7.959 13.217 1.00 17.72 122 ASP A O 1
ATOM 736 N N . MET A 1 123 ? 19.551 8.551 11.521 1.00 19.88 123 MET A N 1
ATOM 737 C CA . MET A 1 123 ? 20.669 8.567 10.606 1.00 15.35 123 MET A CA 1
ATOM 738 C C . MET A 1 123 ? 20.511 9.668 9.566 1.00 13.46 123 MET A C 1
ATOM 739 O O . MET A 1 123 ? 19.418 9.993 9.129 1.00 15.92 123 MET A O 1
ATOM 744 N N . VAL A 1 124 ? 21.641 10.233 9.206 1.00 19.44 124 VAL A N 1
ATOM 745 C CA . VAL A 1 124 ? 21.685 11.297 8.230 1.00 26.03 124 VAL A CA 1
ATOM 746 C C . VAL A 1 124 ? 22.734 10.908 7.223 1.00 23.92 124 VAL A C 1
ATOM 747 O O . VAL A 1 124 ? 23.849 10.575 7.597 1.00 19.82 124 VAL A O 1
ATOM 751 N N . VAL A 1 125 ? 22.366 10.940 5.948 1.00 18.76 125 VAL A N 1
ATOM 752 C CA . VAL A 1 125 ? 23.313 10.599 4.893 1.00 19.49 125 VAL A CA 1
ATOM 753 C C . VAL A 1 125 ? 23.713 11.884 4.185 1.00 27.05 125 VAL A C 1
ATOM 754 O O . VAL A 1 125 ? 22.828 12.618 3.731 1.00 17.85 125 VAL A O 1
ATOM 758 N N . LEU A 1 126 ? 25.019 12.132 4.068 1.00 17.12 126 LEU A N 1
ATOM 759 C CA . LEU A 1 126 ? 25.555 13.346 3.402 1.00 16.49 126 LEU A CA 1
ATOM 760 C C . LEU A 1 126 ? 26.407 12.863 2.235 1.00 13.87 126 LEU A C 1
ATOM 761 O O . LEU A 1 126 ? 27.644 12.767 2.290 1.00 18.91 126 LEU A O 1
ATOM 766 N N . ASP A 1 127 ? 25.674 12.569 1.159 1.00 17.30 127 ASP A N 1
ATOM 767 C CA . ASP A 1 127 ? 26.191 12.051 -0.101 1.00 14.67 127 ASP A CA 1
ATOM 768 C C . ASP A 1 127 ? 26.904 13.092 -0.974 1.00 19.03 127 ASP A C 1
ATOM 769 O O . ASP A 1 127 ? 26.296 14.099 -1.355 1.00 21.89 127 ASP A O 1
ATOM 774 N N . GLU A 1 128 ? 28.188 12.804 -1.273 1.00 18.78 128 GLU A N 1
ATOM 775 C CA . GLU A 1 128 ? 29.092 13.607 -2.084 1.00 16.77 128 GLU A CA 1
ATOM 776 C C . GLU A 1 128 ? 29.413 14.885 -1.339 1.00 25.78 128 GLU A C 1
ATOM 777 O O . GLU A 1 128 ? 29.704 15.918 -1.906 1.00 23.25 128 GLU A O 1
ATOM 783 N N . LEU A 1 129 ? 29.371 14.848 -0.038 1.00 15.31 129 LEU A N 1
ATOM 784 C CA . LEU A 1 129 ? 29.688 16.050 0.682 1.00 13.46 129 LEU A CA 1
ATOM 785 C C . LEU A 1 129 ? 31.167 16.383 0.572 1.00 31.62 129 LEU A C 1
ATOM 786 O O . LEU A 1 129 ? 31.557 17.541 0.715 1.00 25.70 129 LEU A O 1
ATOM 791 N N . THR A 1 130 ? 32.023 15.385 0.321 1.00 17.07 130 THR A N 1
ATOM 792 C CA . THR A 1 130 ? 33.446 15.674 0.235 1.00 12.91 130 THR A CA 1
ATOM 793 C C . THR A 1 130 ? 33.769 16.765 -0.807 1.00 22.80 130 THR A C 1
ATOM 794 O O . THR A 1 130 ? 34.559 17.668 -0.582 1.00 22.59 130 THR A O 1
ATOM 798 N N . TYR A 1 131 ? 33.138 16.672 -1.973 1.00 28.81 131 TYR A N 1
ATOM 799 C CA . TYR A 1 131 ? 33.353 17.634 -3.054 1.00 26.20 131 TYR A CA 1
ATOM 800 C C . TYR A 1 131 ? 33.022 19.047 -2.639 1.00 25.28 131 TYR A C 1
ATOM 801 O O . TYR A 1 131 ? 33.684 19.983 -3.079 1.00 22.41 131 TYR A O 1
ATOM 810 N N . MET A 1 132 ? 31.987 19.195 -1.795 1.00 22.01 132 MET A N 1
ATOM 811 C CA . MET A 1 132 ? 31.558 20.516 -1.334 1.00 19.28 132 MET A C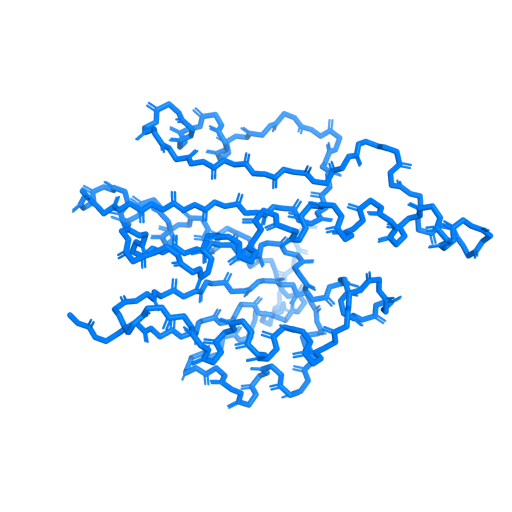A 1
ATOM 812 C C . MET A 1 132 ? 32.662 21.162 -0.551 1.00 38.29 132 MET A C 1
ATOM 813 O O . MET A 1 132 ? 32.941 22.354 -0.676 1.00 24.07 132 MET A O 1
ATOM 818 N N . VAL A 1 133 ? 33.317 20.363 0.269 1.00 19.76 133 VAL A N 1
ATOM 819 C CA . VAL A 1 133 ? 34.419 20.905 1.052 1.00 19.76 133 VAL A CA 1
ATOM 820 C C . VAL A 1 133 ? 35.660 21.066 0.207 1.00 23.51 133 VAL A C 1
ATOM 821 O O . VAL A 1 133 ? 36.388 22.029 0.342 1.00 25.43 133 VAL A O 1
ATOM 825 N N . ALA A 1 134 ? 35.912 20.101 -0.673 1.00 22.48 134 ALA A N 1
ATOM 826 C CA . ALA A 1 134 ? 37.099 20.121 -1.537 1.00 28.17 134 ALA A CA 1
ATOM 827 C C . ALA A 1 134 ? 37.139 21.309 -2.495 1.00 29.06 134 ALA A C 1
ATOM 828 O O . ALA A 1 134 ? 38.221 21.790 -2.934 1.00 30.18 134 ALA A O 1
ATOM 830 N N . TYR A 1 135 ? 35.932 21.778 -2.845 1.00 23.11 135 TYR A N 1
ATOM 831 C CA . TYR A 1 135 ? 35.864 22.936 -3.749 1.00 20.94 135 TYR A CA 1
ATOM 832 C C . TYR A 1 135 ? 35.501 24.213 -2.982 1.00 39.93 135 TYR A C 1
ATOM 833 O O . TYR A 1 135 ? 35.189 25.264 -3.549 1.00 21.65 135 TYR A O 1
ATOM 842 N N . ASP A 1 136 ? 35.548 24.131 -1.648 1.00 23.41 136 ASP A N 1
ATOM 843 C CA . ASP A 1 136 ? 35.233 25.306 -0.858 1.00 15.04 136 ASP A CA 1
ATOM 844 C C . ASP A 1 136 ? 33.853 25.925 -1.106 1.00 26.71 136 ASP A C 1
ATOM 845 O O . ASP A 1 136 ? 33.705 27.126 -1.080 1.00 26.76 136 ASP A O 1
ATOM 850 N N . TYR A 1 137 ? 32.815 25.136 -1.320 1.00 19.54 137 TYR A N 1
ATOM 851 C CA . TYR A 1 137 ? 31.496 25.690 -1.517 1.00 19.37 137 TYR A CA 1
ATOM 852 C C . TYR A 1 137 ? 30.761 25.654 -0.179 1.00 29.18 137 TYR A C 1
ATOM 853 O O . TYR A 1 137 ? 29.699 26.238 -0.045 1.00 22.07 137 TYR A O 1
ATOM 862 N N . LEU A 1 138 ? 31.363 24.928 0.789 1.00 21.03 138 LEU A N 1
ATOM 863 C CA . LEU A 1 138 ? 30.856 24.702 2.159 1.00 28.49 138 LEU A CA 1
ATOM 864 C C . LEU A 1 138 ? 31.988 24.818 3.148 1.00 19.85 138 LEU A C 1
ATOM 865 O O . LEU A 1 138 ? 32.968 24.105 2.978 1.00 30.60 138 LEU A O 1
ATOM 870 N N . PRO A 1 139 ? 31.874 25.660 4.160 1.00 30.22 139 PRO A N 1
ATOM 871 C CA . PRO A 1 139 ? 32.953 25.811 5.159 1.00 19.98 139 PRO A CA 1
ATOM 872 C C . PRO A 1 139 ? 33.214 24.542 6.015 1.00 22.28 139 PRO A C 1
ATOM 873 O O . PRO A 1 139 ? 32.315 23.989 6.628 1.00 28.89 139 PRO A O 1
ATOM 877 N N . LEU A 1 140 ? 34.459 24.080 6.074 1.00 28.53 140 LEU A N 1
ATOM 878 C CA . LEU A 1 140 ? 34.800 22.900 6.850 1.00 29.71 140 LEU A CA 1
ATOM 879 C C . LEU A 1 140 ? 34.354 23.039 8.280 1.00 40.37 140 LEU A C 1
ATOM 880 O O . LEU A 1 140 ? 33.756 22.132 8.884 1.00 28.34 140 LEU A O 1
ATOM 885 N N . GLU A 1 141 ? 34.645 24.212 8.801 1.00 27.28 141 GLU A N 1
ATOM 886 C CA . GLU A 1 141 ? 34.283 24.505 10.187 1.00 27.55 141 GLU A CA 1
ATOM 887 C C . GLU A 1 141 ? 32.819 24.315 10.429 1.00 19.65 141 GLU A C 1
ATOM 888 O O . GLU A 1 141 ? 32.408 23.800 11.469 1.00 21.75 141 GLU A O 1
ATOM 894 N N . GLU A 1 142 ? 32.014 24.716 9.467 1.00 19.24 142 GLU A N 1
ATOM 895 C CA . GLU A 1 142 ? 30.619 24.537 9.660 1.00 17.69 142 GLU A CA 1
ATOM 896 C C . GLU A 1 142 ? 30.321 23.045 9.721 1.00 40.63 142 GLU A C 1
ATOM 897 O O . GLU A 1 142 ? 29.434 22.579 10.447 1.00 30.17 142 GLU A O 1
ATOM 903 N N . VAL A 1 143 ? 31.055 22.278 8.941 1.00 20.56 143 VAL A N 1
ATOM 904 C CA . VAL A 1 143 ? 30.809 20.850 8.942 1.00 19.65 143 VAL A CA 1
ATOM 905 C C . VAL A 1 143 ? 31.179 20.185 10.255 1.00 22.10 143 VAL A C 1
ATOM 906 O O . VAL A 1 143 ? 30.380 19.474 10.835 1.00 19.01 143 VAL A O 1
ATOM 910 N N . ILE A 1 144 ? 32.392 20.430 10.714 1.00 22.75 144 ILE A N 1
ATOM 911 C CA . ILE A 1 144 ? 32.845 19.864 11.952 1.00 25.68 144 ILE A CA 1
ATOM 912 C C . ILE A 1 144 ? 31.902 20.222 13.124 1.00 32.63 144 ILE A C 1
ATOM 913 O O . ILE A 1 144 ? 31.608 19.444 14.047 1.00 30.79 144 ILE A O 1
ATOM 918 N N . SER A 1 145 ? 31.408 21.440 13.093 1.00 27.66 145 SER A N 1
ATOM 919 C CA . SER A 1 145 ? 30.539 21.895 14.153 1.00 19.94 145 SER A CA 1
ATOM 920 C C . SER A 1 145 ? 29.224 21.180 14.250 1.00 30.19 145 SER A C 1
ATOM 921 O O . SER A 1 145 ? 28.824 20.684 15.302 1.00 34.12 145 SER A O 1
ATOM 924 N N . ALA A 1 146 ? 28.525 21.152 13.131 1.00 20.73 146 ALA A N 1
ATOM 925 C CA . ALA A 1 146 ? 27.235 20.498 13.080 1.00 18.45 146 ALA A CA 1
ATOM 926 C C . ALA A 1 146 ? 27.349 18.989 13.453 1.00 23.57 146 ALA A C 1
ATOM 927 O O . ALA A 1 146 ? 26.448 18.455 14.105 1.00 30.32 146 ALA A O 1
ATOM 929 N N . LEU A 1 147 ? 28.458 18.321 13.052 1.00 24.17 147 LEU A N 1
ATOM 930 C CA . LEU A 1 147 ? 28.722 16.900 13.318 1.00 30.55 147 LEU A CA 1
ATOM 931 C C . LEU A 1 147 ? 28.977 16.717 14.774 1.00 25.43 147 LEU A C 1
ATOM 932 O O . LEU A 1 147 ? 28.459 15.787 15.395 1.00 23.82 147 LEU A O 1
ATOM 937 N N . ASN A 1 148 ? 29.797 17.630 15.302 1.00 22.53 148 ASN A N 1
ATOM 938 C CA . ASN A 1 148 ? 30.128 17.557 16.710 1.00 25.79 148 ASN A CA 1
ATOM 939 C C . ASN A 1 148 ? 28.964 17.801 17.657 1.00 33.16 148 ASN A C 1
ATOM 940 O O . ASN A 1 148 ? 28.846 17.210 18.754 1.00 27.09 148 ASN A O 1
ATOM 945 N N . ALA A 1 149 ? 28.087 18.684 17.227 1.00 23.85 149 ALA A N 1
ATOM 946 C CA . ALA A 1 149 ? 26.924 19.037 18.006 1.00 19.01 149 ALA A CA 1
ATOM 947 C C . ALA A 1 149 ? 25.646 18.199 17.794 1.00 26.46 149 ALA A C 1
ATOM 948 O O . ALA A 1 149 ? 24.604 18.430 18.446 1.00 20.49 149 ALA A O 1
ATOM 950 N N . ARG A 1 150 ? 25.664 17.218 16.889 1.00 19.35 150 ARG A N 1
ATOM 951 C CA . ARG A 1 150 ? 24.445 16.387 16.620 1.00 19.11 150 ARG A CA 1
ATOM 952 C C . ARG A 1 150 ? 23.919 15.571 17.777 1.00 19.20 150 ARG A C 1
ATOM 953 O O . ARG A 1 150 ? 24.659 15.331 18.705 1.00 23.65 150 ARG A O 1
ATOM 961 N N . PRO A 1 151 ? 22.670 15.133 17.743 1.00 21.88 151 PRO A N 1
ATOM 962 C CA . PRO A 1 151 ? 22.097 14.330 18.829 1.00 15.23 151 PRO A CA 1
ATOM 963 C C . PRO A 1 151 ? 22.962 13.138 19.007 1.00 25.74 151 PRO A C 1
ATOM 964 O O . PRO A 1 151 ? 23.465 12.564 18.056 1.00 23.25 151 PRO A O 1
ATOM 968 N N . GLY A 1 152 ? 23.173 12.769 20.253 1.00 30.32 152 GLY A N 1
ATOM 969 C CA . GLY A 1 152 ? 24.042 11.647 20.594 1.00 18.69 152 GLY A CA 1
ATOM 970 C C . GLY A 1 152 ? 23.839 10.282 19.974 1.00 19.70 152 GLY A C 1
ATOM 971 O O . GLY A 1 152 ? 24.821 9.528 19.743 1.00 22.16 152 GLY A O 1
ATOM 972 N N . HIS A 1 153 ? 22.569 9.941 19.713 1.00 17.64 153 HIS A N 1
ATOM 973 C CA . HIS A 1 153 ? 22.343 8.617 19.124 1.00 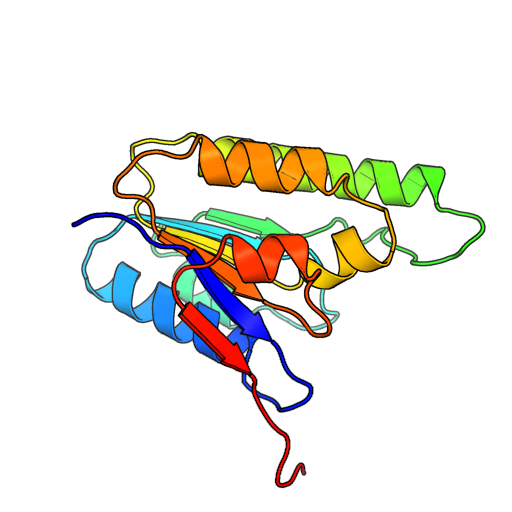18.03 153 HIS A CA 1
ATOM 974 C C . HIS A 1 153 ? 22.416 8.625 17.612 1.00 37.79 153 HIS A C 1
ATOM 975 O O . HIS A 1 153 ? 22.207 7.590 17.010 1.00 31.19 153 HIS A O 1
ATOM 982 N N . GLN A 1 154 ? 22.621 9.821 17.037 1.00 20.85 154 GLN A N 1
ATOM 983 C CA . GLN A 1 154 ? 22.674 10.043 15.585 1.00 18.41 154 GLN A CA 1
ATOM 984 C C . GLN A 1 154 ? 23.901 9.547 14.843 1.00 17.86 154 GLN A C 1
ATOM 985 O O . GLN A 1 154 ? 25.042 9.935 15.128 1.00 23.09 154 GLN A O 1
ATOM 991 N N . THR A 1 155 ? 23.655 8.657 13.851 1.00 21.72 155 THR A N 1
ATOM 992 C CA . THR A 1 155 ? 24.772 8.158 13.087 1.00 14.16 155 THR A CA 1
ATOM 993 C C . THR A 1 155 ? 24.789 8.992 11.778 1.00 29.15 155 THR A C 1
ATOM 994 O O . THR A 1 155 ? 23.749 9.248 11.199 1.00 23.47 155 THR A O 1
ATOM 998 N N . VAL A 1 156 ? 25.940 9.440 11.295 1.00 25.56 156 VAL A N 1
ATOM 999 C CA . VAL A 1 156 ? 25.999 10.231 10.063 1.00 24.10 156 VAL A CA 1
ATOM 1000 C C . VAL A 1 156 ? 26.818 9.495 9.016 1.00 26.47 156 VAL A C 1
ATOM 1001 O O . VAL A 1 156 ? 27.909 8.988 9.320 1.00 16.10 156 VAL A O 1
ATOM 1005 N N . ILE A 1 157 ? 26.357 9.421 7.775 1.00 20.96 157 ILE A N 1
ATOM 1006 C CA . ILE A 1 157 ? 27.237 8.735 6.813 1.00 17.22 157 ILE A CA 1
ATOM 1007 C C . ILE A 1 157 ? 27.708 9.756 5.795 1.00 21.18 157 ILE A C 1
ATOM 1008 O O . ILE A 1 157 ? 26.868 10.449 5.204 1.00 18.84 157 ILE A O 1
ATOM 1013 N N . ILE A 1 158 ? 29.014 9.865 5.618 1.00 18.71 158 ILE A N 1
ATOM 1014 C CA . ILE A 1 158 ? 29.532 10.833 4.661 1.00 16.72 158 ILE A CA 1
ATOM 1015 C C . ILE A 1 158 ? 30.169 10.125 3.486 1.00 19.50 158 ILE A C 1
ATOM 1016 O O . ILE A 1 158 ? 30.913 9.133 3.666 1.00 20.39 158 ILE A O 1
ATOM 1021 N N . THR A 1 159 ? 29.902 10.585 2.248 1.00 16.73 159 THR A N 1
ATOM 1022 C CA . THR A 1 159 ? 30.535 9.894 1.121 1.00 25.52 159 THR A CA 1
ATOM 1023 C C . THR A 1 159 ? 31.230 10.815 0.137 1.00 19.70 159 THR A C 1
ATOM 1024 O O . THR A 1 159 ? 30.892 11.974 0.003 1.00 18.10 159 THR A O 1
ATOM 1028 N N . GLY A 1 160 ? 32.189 10.273 -0.582 1.00 18.03 160 GLY A N 1
ATOM 1029 C CA . GLY A 1 160 ? 32.831 11.080 -1.566 1.00 25.45 160 GLY A CA 1
ATOM 1030 C C . GLY A 1 160 ? 34.269 10.826 -1.666 1.00 25.95 160 GLY A C 1
ATOM 1031 O O . GLY A 1 160 ? 34.877 10.447 -0.692 1.00 20.76 160 GLY A O 1
ATOM 1032 N N . ARG A 1 161 ? 34.799 11.047 -2.855 1.00 15.91 161 ARG A N 1
ATOM 1033 C CA . ARG A 1 161 ? 36.226 10.852 -3.005 1.00 26.96 161 ARG A CA 1
ATOM 1034 C C . ARG A 1 161 ? 36.892 12.026 -2.311 1.00 27.07 161 ARG A C 1
ATOM 1035 O O . ARG A 1 161 ? 36.271 13.093 -2.194 1.00 21.89 161 ARG A O 1
ATOM 1043 N N . GLY A 1 162 ? 38.141 11.800 -1.910 1.00 24.80 162 GLY A N 1
ATOM 1044 C CA . GLY A 1 162 ? 39.023 12.768 -1.244 1.00 30.54 162 GLY A CA 1
ATOM 1045 C C . GLY A 1 162 ? 38.429 13.508 -0.061 1.00 33.56 162 GLY A C 1
ATOM 1046 O O . GLY A 1 162 ? 38.317 14.712 0.003 1.00 32.31 162 GLY A O 1
ATOM 1047 N N . CYS A 1 163 ? 38.027 12.778 0.920 1.00 26.75 163 CYS A N 1
ATOM 1048 C CA . CYS A 1 163 ? 37.458 13.423 2.041 1.00 27.29 163 CYS A CA 1
ATOM 1049 C C . CYS A 1 163 ? 38.504 14.210 2.827 1.00 33.09 163 CYS A C 1
ATOM 1050 O O . CYS A 1 163 ? 39.615 13.751 3.055 1.00 24.36 163 CYS A O 1
ATOM 1053 N N . HIS A 1 164 ? 38.130 15.402 3.256 1.00 26.40 164 HIS A N 1
ATOM 1054 C CA . HIS A 1 164 ? 39.031 16.214 4.007 1.00 25.28 164 HIS A CA 1
ATOM 1055 C C . HIS A 1 164 ? 39.545 15.500 5.246 1.00 20.98 164 HIS A C 1
ATOM 1056 O O . HIS A 1 164 ? 38.757 14.909 5.977 1.00 21.24 164 HIS A O 1
ATOM 1063 N N . ARG A 1 165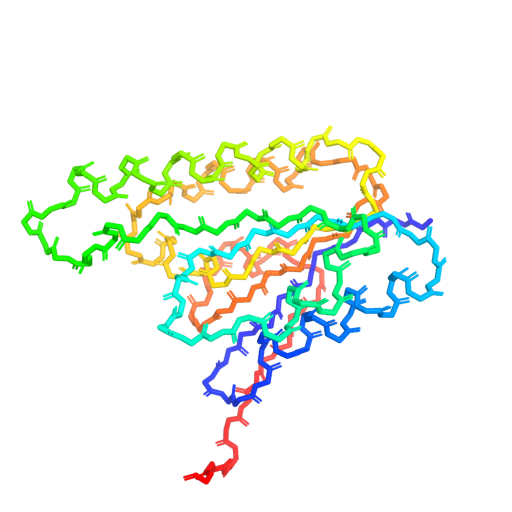 ? 40.859 15.592 5.453 1.00 21.53 165 ARG A N 1
ATOM 1064 C CA . ARG A 1 165 ? 41.551 14.978 6.570 1.00 25.41 165 ARG A CA 1
ATOM 1065 C C . ARG A 1 165 ? 40.926 15.315 7.891 1.00 48.76 165 ARG A C 1
ATOM 1066 O O . ARG A 1 165 ? 40.860 14.452 8.754 1.00 34.28 165 ARG A O 1
ATOM 1074 N N . ASP A 1 166 ? 40.472 16.546 8.068 1.00 22.12 166 ASP A N 1
ATOM 1075 C CA . ASP A 1 166 ? 39.856 16.872 9.353 1.00 20.20 166 ASP A CA 1
ATOM 1076 C C . ASP A 1 166 ? 38.498 16.199 9.562 1.00 49.72 166 ASP A C 1
ATOM 1077 O O . ASP A 1 166 ? 37.983 16.080 10.683 1.00 35.64 166 ASP A O 1
ATOM 1082 N N . ILE A 1 167 ? 37.865 15.768 8.495 1.00 25.01 167 ILE A N 1
ATOM 1083 C CA . ILE A 1 167 ? 36.586 15.104 8.693 1.00 21.55 167 ILE A CA 1
ATOM 1084 C C . ILE A 1 167 ? 36.925 13.634 8.991 1.00 33.16 167 ILE A C 1
ATOM 1085 O O . ILE A 1 167 ? 36.319 12.957 9.817 1.00 26.86 167 ILE A O 1
ATOM 1090 N N . LEU A 1 168 ? 37.956 13.143 8.301 1.00 24.22 168 LEU A N 1
ATOM 1091 C CA . LEU A 1 168 ? 38.381 11.786 8.497 1.00 21.76 168 LEU A CA 1
ATOM 1092 C C . LEU A 1 168 ? 38.817 11.560 9.931 1.00 32.90 168 LEU A C 1
ATOM 1093 O O . LEU A 1 168 ? 38.667 10.497 10.490 1.00 31.30 168 LEU A O 1
ATOM 1098 N N . ASP A 1 169 ? 39.381 12.576 10.537 1.00 25.86 169 ASP A N 1
ATOM 1099 C CA . ASP A 1 169 ? 39.838 12.422 11.897 1.00 36.09 169 ASP A CA 1
ATOM 1100 C C . ASP A 1 169 ? 38.686 12.371 12.876 1.00 43.15 169 ASP A C 1
ATOM 1101 O O . ASP A 1 169 ? 38.714 11.677 13.892 1.00 31.06 169 ASP A O 1
ATOM 1106 N N . LEU A 1 170 ? 37.650 13.115 12.560 1.00 21.72 170 LEU A N 1
ATOM 1107 C CA . LEU A 1 170 ? 36.512 13.139 13.423 1.00 14.12 170 LEU A CA 1
ATOM 1108 C C . LEU A 1 170 ? 35.705 11.853 13.352 1.00 25.90 170 LEU A C 1
ATOM 1109 O O . LEU A 1 170 ? 35.037 11.487 14.309 1.00 34.16 170 LEU A O 1
ATOM 1114 N N . ALA A 1 171 ? 35.732 11.177 12.210 1.00 25.20 171 ALA A N 1
ATOM 1115 C CA . ALA A 1 171 ? 34.960 9.959 11.993 1.00 38.56 171 ALA A CA 1
ATOM 1116 C C . ALA A 1 171 ? 35.328 8.766 12.830 1.00 34.66 171 ALA A C 1
ATOM 1117 O O . ALA A 1 171 ? 36.481 8.540 13.174 1.00 24.91 171 ALA A O 1
ATOM 1119 N N . ASP A 1 172 ? 34.324 7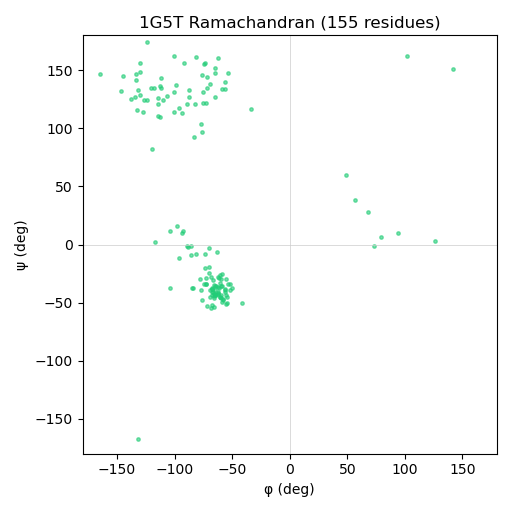.975 13.142 1.00 23.51 172 ASP A N 1
ATOM 1120 C CA . ASP A 1 172 ? 34.591 6.785 13.924 1.00 19.42 172 ASP A CA 1
ATOM 1121 C C . ASP A 1 172 ? 35.053 5.607 13.056 1.00 33.24 172 ASP A C 1
ATOM 1122 O O . ASP A 1 172 ? 35.904 4.855 13.464 1.00 26.14 172 ASP A O 1
ATOM 1127 N N . THR A 1 173 ? 34.496 5.457 11.849 1.00 28.26 173 THR A N 1
ATOM 1128 C CA . THR A 1 173 ? 34.828 4.399 10.919 1.00 20.59 173 THR A CA 1
ATOM 1129 C C . THR A 1 173 ? 35.065 5.041 9.582 1.00 22.44 173 THR A C 1
ATOM 1130 O O . THR A 1 173 ? 34.283 5.874 9.148 1.00 25.34 173 THR A O 1
ATOM 1134 N N . VAL A 1 174 ? 36.132 4.665 8.933 1.00 20.09 174 VAL A N 1
ATOM 1135 C CA . VAL A 1 174 ? 36.479 5.194 7.631 1.00 20.50 174 VAL A CA 1
ATOM 1136 C C . VAL A 1 174 ? 36.822 4.026 6.766 1.00 33.61 174 VAL A C 1
ATOM 1137 O O . VAL A 1 174 ? 37.771 3.301 7.018 1.00 20.11 174 VAL A O 1
ATOM 1141 N N . SER A 1 175 ? 36.031 3.833 5.747 1.00 23.18 175 SER A N 1
ATOM 1142 C CA . SER A 1 175 ? 36.317 2.734 4.883 1.00 27.04 175 SER A CA 1
ATOM 1143 C C . SER A 1 175 ? 36.799 3.329 3.563 1.00 30.13 175 SER A C 1
ATOM 1144 O O . SER A 1 175 ? 36.096 4.146 2.957 1.00 25.44 175 SER A O 1
ATOM 1147 N N . GLU A 1 176 ? 37.981 2.954 3.083 1.00 22.37 176 GLU A N 1
ATOM 1148 C CA . GLU A 1 176 ? 38.446 3.497 1.798 1.00 37.02 176 GLU A CA 1
ATOM 1149 C C . GLU A 1 176 ? 38.235 2.495 0.640 1.00 31.18 176 GLU A C 1
ATOM 1150 O O . GLU A 1 176 ? 38.869 1.423 0.671 1.00 28.13 176 GLU A O 1
ATOM 1156 N N . LEU A 1 177 ? 37.349 2.813 -0.348 1.00 31.97 177 LEU A N 1
ATOM 1157 C CA . LEU A 1 177 ? 37.097 1.891 -1.483 1.00 26.19 177 LEU A CA 1
ATOM 1158 C C . LEU A 1 177 ? 38.241 1.973 -2.467 1.00 25.68 177 LEU A C 1
ATOM 1159 O O . LEU A 1 177 ? 38.350 2.934 -3.229 1.00 24.17 177 LEU A O 1
ATOM 1164 N N . ARG A 1 178 ? 39.081 0.965 -2.413 1.00 23.25 178 ARG A N 1
ATOM 1165 C CA . ARG A 1 178 ? 40.241 0.892 -3.299 1.00 29.47 178 ARG A CA 1
ATOM 1166 C C . ARG A 1 178 ? 39.851 0.181 -4.579 1.00 30.93 178 ARG A C 1
ATOM 1167 O O . ARG A 1 178 ? 39.416 -0.963 -4.561 1.00 33.61 178 ARG A O 1
ATOM 1175 N N . PRO A 1 179 ? 40.006 0.851 -5.689 1.00 36.80 179 PRO A N 1
ATOM 1176 C CA . PRO A 1 179 ? 39.664 0.224 -6.946 1.00 37.65 179 PRO A CA 1
ATOM 1177 C C . PRO A 1 179 ? 40.739 -0.773 -7.369 1.00 32.82 179 PRO A C 1
ATOM 1178 O O . PRO A 1 179 ? 41.750 -0.412 -7.947 1.00 51.91 179 PRO A O 1
ATOM 1182 N N . VAL A 1 180 ? 40.528 -2.037 -7.076 1.00 40.02 180 VAL A N 1
ATOM 1183 C CA . VAL A 1 180 ? 41.441 -3.087 -7.442 1.00 33.88 180 VAL A CA 1
ATOM 1184 C C . VAL A 1 180 ? 41.160 -3.324 -8.968 1.00 62.10 180 VAL A C 1
ATOM 1185 O O . VAL A 1 180 ? 42.000 -3.684 -9.775 1.00 43.42 180 VAL A O 1
ATOM 1189 N N . LYS A 1 181 ? 39.924 -3.073 -9.394 1.00 43.39 181 LYS A N 1
ATOM 1190 C CA . LYS A 1 181 ? 39.480 -3.237 -10.760 1.00 34.91 181 LYS A CA 1
ATOM 1191 C C . LYS A 1 181 ? 38.146 -2.528 -11.018 1.00 36.23 181 LYS A C 1
ATOM 1192 O O . LYS A 1 181 ? 37.257 -2.437 -10.153 1.00 47.88 181 LYS A O 1
ATOM 1198 N N . HIS A 1 182 ? 37.974 -2.013 -12.240 1.00 42.33 182 HIS A N 1
ATOM 1199 C CA . HIS A 1 182 ? 36.729 -1.327 -12.550 1.00 48.83 182 HIS A CA 1
ATOM 1200 C C . HIS A 1 182 ? 36.352 -1.535 -13.983 1.00 53.36 182 HIS A C 1
ATOM 1201 O O . HIS A 1 182 ? 37.209 -1.379 -14.840 1.00 83.94 182 HIS A O 1
ATOM 1208 N N . ALA A 1 183 ? 35.082 -1.897 -14.203 1.00 63.64 183 ALA A N 1
ATOM 1209 C CA . ALA A 1 183 ? 34.550 -2.143 -15.523 1.00 60.10 183 ALA A CA 1
ATOM 1210 C C . ALA A 1 183 ? 34.158 -0.818 -16.178 1.00 100.00 183 ALA A C 1
ATOM 1211 O O . ALA A 1 183 ? 34.828 -0.322 -17.087 1.00 75.07 183 ALA A O 1
#

InterPro domains:
  IPR003724 ATP:cob(I)alamin adenosyltransferase CobA/CobO/BtuR [PF02572] (27-196)
  IPR003724 ATP:cob(I)alamin adenosyltransferase CobA/CobO/BtuR [PIRSF015617] (3-196)
  IPR003724 ATP:cob(I)alamin adenosyltransferase CobA/CobO/BtuR [PTHR46638] (2-196)
  IPR003724 ATP:cob(I)alamin adenosyltransferase CobA/CobO/BtuR [TIGR00708] (24-196)
  IPR003724 ATP:cob(I)alamin adenosyltransferase CobA/CobO/BtuR [cd00561] (28-196)
  IPR027417 P-loop containing nucleoside triphosphate hydrolase [G3DSA:3.40.50.300] (6-196)
  IPR027417 P-loop containing nucleoside triphosphate hydrolase [SSF52540] (7-196)

Sequence (157 aa):
ERGIIIVFTGNGKGKTTAAFGTAARAVGHGKNVGVVQFIKGTWPNGERNLLEPHGVEFQVMATGFTWETQNREADTAACMAVWQHGKRMLADPLLDMVVLDELTYMVAYDYLPLEEVISALNARPGHQTVIITGRGCHRDILDLADTVSELRPVKHA

Solvent-accessible surface area: 8447 Å² total; per-residue (Å²): 183,150,1,52,4,24,0,28,11,12,82,2,162,18,23,35,78,35,0,10,42,31,0,40,171,6,28,68,130,66,108,85,5,0,0,0,16,1,59,101,47,134,219,119,42,40,59,74,102,119,8,66,109,119,67,6,63,10,43,36,3,58,108,56,32,44,96,84,116,143,48,82,152,42,4,41,57,26,0,50,57,8,0,84,61,0,53,112,1,4,71,46,84,139,18,38,19,0,0,0,3,30,0,2,45,0,16,64,110,103,4,2,38,34,121,50,0,37,66,16,0,95,82,33,28,60,77,0,12,0,0,0,0,0,121,59,13,67,186,67,1,50,105,51,15,68,60,64,43,118,37,168,44,131,188,131,146